Protein AF-A0A4C1ZYW2-F1 (afdb_monomer_lite)

Sequence (165 aa):
MLEMGPLDGERPNPTRKITNWKRMSTALEKIDAPTLHSILNDISITEEIDFAIYDLNNHMRTVIEKCKREVLSSSDRRRLPPNIIELIRERTQLCAAHAHILLLNRARVLQREVRTRVQEFRNENWGDLSVTDPCRYSVTSYAETIPKEIVHSACHAPSAPLCIV

Organism: Eumeta variegata (NCBI:txid151549)

Structure (mmCIF, N/CA/C/O backbone):
data_AF-A0A4C1ZYW2-F1
#
_entry.id   AF-A0A4C1ZYW2-F1
#
loop_
_atom_site.group_PDB
_atom_site.id
_atom_site.type_symbol
_atom_site.label_atom_id
_atom_site.label_alt_id
_atom_site.label_comp_id
_atom_site.label_asym_id
_atom_site.label_entity_id
_atom_site.label_seq_id
_atom_site.pdbx_PDB_ins_code
_atom_site.Cartn_x
_atom_site.Cartn_y
_atom_site.Cartn_z
_atom_site.occupancy
_atom_site.B_iso_or_equiv
_atom_site.auth_seq_id
_atom_site.auth_comp_id
_atom_site.auth_asym_id
_atom_site.auth_atom_id
_atom_site.pdbx_PDB_model_num
ATOM 1 N N . MET A 1 1 ? -42.533 -42.756 2.159 1.00 41.22 1 MET A N 1
ATOM 2 C CA . MET A 1 1 ? -42.077 -41.619 2.984 1.00 41.22 1 MET A CA 1
ATOM 3 C C . MET A 1 1 ? -40.588 -41.789 3.193 1.00 41.22 1 MET A C 1
ATOM 5 O O . MET A 1 1 ? -40.204 -42.794 3.769 1.00 41.22 1 MET A O 1
ATOM 9 N N . LEU A 1 2 ? -39.767 -40.888 2.655 1.00 44.59 2 LEU A N 1
ATOM 10 C CA . LEU A 1 2 ? -38.344 -40.814 2.981 1.00 44.59 2 LEU A CA 1
ATOM 11 C C . LEU A 1 2 ? -38.160 -39.571 3.847 1.00 44.59 2 LEU A C 1
ATOM 13 O O . LEU A 1 2 ? -38.432 -38.460 3.398 1.00 44.59 2 LEU A O 1
ATOM 17 N N . GLU A 1 3 ? -37.786 -39.794 5.102 1.00 49.53 3 GLU A N 1
ATOM 18 C CA . GLU A 1 3 ? -37.356 -38.754 6.029 1.00 49.53 3 GLU A CA 1
ATOM 19 C C . GLU A 1 3 ? -35.986 -38.249 5.552 1.00 49.53 3 GLU A C 1
ATOM 21 O O . GLU A 1 3 ? -35.031 -39.023 5.474 1.00 49.53 3 GLU A O 1
ATOM 26 N N . MET A 1 4 ? -35.888 -36.974 5.173 1.00 53.44 4 MET A N 1
ATOM 27 C CA . MET A 1 4 ? -34.593 -36.325 4.973 1.00 53.44 4 MET A CA 1
ATOM 28 C C . MET A 1 4 ? -34.175 -35.695 6.298 1.00 53.44 4 MET A C 1
ATOM 30 O O . MET A 1 4 ? -34.883 -34.839 6.826 1.00 53.44 4 MET A O 1
ATOM 34 N N . GLY A 1 5 ? -33.041 -36.145 6.838 1.00 63.75 5 GLY A N 1
ATOM 35 C CA . GLY A 1 5 ? -32.419 -35.528 8.007 1.00 63.75 5 GLY A CA 1
ATOM 36 C C . GLY A 1 5 ? -31.994 -34.077 7.728 1.00 63.75 5 GLY A C 1
ATOM 37 O O . GLY A 1 5 ? -31.893 -33.691 6.559 1.00 63.75 5 GLY A O 1
ATOM 38 N N . PRO A 1 6 ? -31.741 -33.270 8.776 1.00 60.53 6 PRO A N 1
ATOM 39 C CA . PRO A 1 6 ? -31.422 -31.854 8.629 1.00 60.53 6 PRO A CA 1
ATOM 40 C C . PRO A 1 6 ? -30.176 -31.670 7.760 1.00 60.53 6 PRO A C 1
ATOM 42 O O . PRO A 1 6 ? -29.068 -32.038 8.154 1.00 60.53 6 PRO A O 1
ATOM 45 N N . LEU A 1 7 ? -30.377 -31.128 6.560 1.00 59.97 7 LEU A N 1
ATOM 46 C CA . LEU A 1 7 ? -29.295 -30.630 5.728 1.00 59.97 7 LEU A CA 1
ATOM 47 C C . LEU A 1 7 ? -28.766 -29.347 6.371 1.00 59.97 7 LEU A C 1
ATOM 49 O O . LEU A 1 7 ? -29.535 -28.466 6.746 1.00 59.97 7 LEU A O 1
ATOM 53 N N . ASP A 1 8 ? -27.443 -29.295 6.463 1.00 51.47 8 ASP A N 1
ATOM 54 C CA . ASP A 1 8 ? -26.622 -28.130 6.778 1.00 51.47 8 ASP A CA 1
ATOM 55 C C . ASP A 1 8 ? -26.394 -27.834 8.267 1.00 51.47 8 ASP A C 1
ATOM 57 O O . ASP A 1 8 ? -27.032 -27.009 8.917 1.00 51.47 8 ASP A O 1
ATOM 61 N N . GLY A 1 9 ? -25.330 -28.464 8.780 1.00 52.25 9 GLY A N 1
ATOM 62 C CA . GLY A 1 9 ? -24.508 -27.880 9.832 1.00 52.25 9 GLY A CA 1
ATOM 63 C C . GLY A 1 9 ? -23.906 -26.572 9.324 1.00 52.25 9 GLY A C 1
ATOM 64 O O . GLY A 1 9 ? -22.832 -26.559 8.723 1.00 52.25 9 GLY A O 1
ATOM 65 N N . GLU A 1 10 ? -24.633 -25.482 9.547 1.00 49.62 10 GLU A N 1
ATOM 66 C CA . GLU A 1 10 ? -24.240 -24.111 9.249 1.00 49.62 10 GLU A CA 1
ATOM 67 C C . GLU A 1 10 ? -22.957 -23.787 10.033 1.00 49.62 10 GLU A C 1
ATOM 69 O O . GLU A 1 10 ? -22.970 -23.413 11.207 1.00 49.62 10 GLU A O 1
ATOM 74 N N . ARG A 1 11 ? -21.794 -24.032 9.417 1.00 61.50 11 ARG A N 1
ATOM 75 C CA . ARG A 1 11 ? -20.505 -23.723 10.034 1.00 61.50 11 ARG A CA 1
ATOM 76 C C . ARG A 1 11 ? -20.458 -22.204 10.228 1.00 61.50 11 ARG A C 1
ATOM 78 O O . ARG A 1 11 ? -20.544 -21.490 9.227 1.00 61.50 11 ARG A O 1
ATOM 85 N N . PRO A 1 12 ? -20.301 -21.690 11.462 1.00 62.25 12 PRO A N 1
ATOM 86 C CA . PRO A 1 12 ? -20.314 -20.255 11.700 1.00 62.25 12 PRO A CA 1
ATOM 87 C C . PRO A 1 12 ? -19.252 -19.581 10.838 1.00 62.25 12 PRO A C 1
ATOM 89 O O . PRO A 1 12 ? -18.099 -20.024 10.806 1.00 62.25 12 PRO A O 1
ATOM 92 N N . ASN A 1 13 ? -19.646 -18.519 10.133 1.00 65.06 13 ASN A N 1
ATOM 93 C CA . ASN A 1 13 ? -18.719 -17.718 9.345 1.00 65.06 13 ASN A CA 1
ATOM 94 C C . ASN A 1 13 ? -17.508 -17.345 10.212 1.00 65.06 13 ASN A C 1
ATOM 96 O O . ASN A 1 13 ? -17.703 -16.878 11.339 1.00 65.06 13 ASN A O 1
ATOM 100 N N . PRO A 1 14 ? -16.267 -17.524 9.724 1.00 70.88 14 PRO A N 1
ATOM 101 C CA . PRO A 1 14 ? -15.093 -17.192 10.512 1.00 70.88 14 PRO A CA 1
ATOM 102 C C . PRO A 1 14 ? -15.167 -15.716 10.909 1.00 70.88 14 PRO A C 1
ATOM 104 O O . PRO A 1 14 ? -15.231 -14.834 10.056 1.00 70.88 14 PRO A O 1
ATOM 107 N N . THR A 1 15 ? -15.193 -15.422 12.203 1.00 70.31 15 THR A N 1
ATOM 108 C CA . THR A 1 15 ? -15.123 -14.056 12.725 1.00 70.31 15 THR A CA 1
ATOM 109 C C . THR A 1 15 ? -13.669 -13.714 13.017 1.00 70.31 15 THR A C 1
ATOM 111 O O . THR A 1 15 ? -12.888 -14.544 13.482 1.00 70.31 15 THR A O 1
ATOM 114 N N . ARG A 1 16 ? -13.267 -12.476 12.722 1.00 78.44 16 ARG A N 1
ATOM 115 C CA . ARG A 1 16 ? -11.960 -11.951 13.122 1.00 78.44 16 ARG A CA 1
ATOM 116 C C . ARG A 1 16 ? -12.169 -10.814 14.109 1.00 78.44 16 ARG A C 1
ATOM 118 O O . ARG A 1 16 ? -12.952 -9.894 13.867 1.00 78.44 16 ARG A O 1
ATOM 125 N N . LYS A 1 17 ? -11.414 -10.853 15.207 1.00 82.69 17 LYS A N 1
ATOM 126 C CA . LYS A 1 17 ? -11.311 -9.724 16.133 1.00 82.69 17 LYS A CA 1
ATOM 127 C C . LYS A 1 17 ? -10.459 -8.644 15.477 1.00 82.69 17 LYS A C 1
ATOM 129 O O . LYS A 1 17 ? -9.294 -8.881 15.150 1.00 82.69 17 LYS A O 1
ATOM 134 N N . ILE A 1 18 ? -11.053 -7.477 15.258 1.00 83.88 18 ILE A N 1
ATOM 135 C CA . ILE A 1 18 ? -10.340 -6.287 14.798 1.00 83.88 18 ILE A CA 1
ATOM 136 C C . ILE A 1 18 ? -10.493 -5.174 15.831 1.00 83.88 18 ILE A C 1
ATOM 138 O O . ILE A 1 18 ? -11.529 -5.050 16.485 1.00 83.88 18 ILE A O 1
ATOM 142 N N . THR A 1 19 ? -9.462 -4.349 15.970 1.00 87.81 19 THR A N 1
ATOM 143 C CA . THR A 1 19 ? -9.519 -3.145 16.800 1.00 87.81 19 THR A CA 1
ATOM 144 C C . THR A 1 19 ? -10.048 -1.988 15.962 1.00 87.81 19 THR A C 1
ATOM 146 O O . THR A 1 19 ? -9.554 -1.724 14.865 1.00 87.81 19 THR A O 1
ATOM 149 N N . ASN A 1 20 ? -11.057 -1.277 16.464 1.00 86.25 20 ASN A N 1
ATOM 150 C CA . ASN A 1 20 ? -11.529 -0.041 15.858 1.00 86.25 20 ASN A CA 1
ATOM 151 C C . ASN A 1 20 ? -10.585 1.108 16.237 1.00 86.25 20 ASN A C 1
ATOM 153 O O . ASN A 1 20 ? -10.776 1.781 17.250 1.00 86.25 20 ASN A O 1
ATOM 157 N N . TRP A 1 21 ? -9.576 1.330 15.396 1.00 85.69 21 TRP A N 1
ATOM 158 C CA . TRP A 1 21 ? -8.558 2.365 15.593 1.00 85.69 21 TRP A CA 1
ATOM 159 C C . TRP A 1 21 ? -9.140 3.777 15.731 1.00 85.69 21 TRP A C 1
ATOM 161 O O . TRP A 1 21 ? -8.643 4.555 16.536 1.00 85.69 21 TRP A O 1
ATOM 171 N N . LYS A 1 22 ? -10.239 4.094 15.032 1.00 87.50 22 LYS A N 1
ATOM 172 C CA . LYS A 1 22 ? -10.896 5.407 15.139 1.00 87.50 22 LYS A CA 1
ATOM 173 C C . LYS A 1 22 ? -11.515 5.623 16.521 1.00 87.50 22 LYS A C 1
ATOM 175 O O . LYS A 1 22 ? -11.312 6.668 17.125 1.00 87.50 22 LYS A O 1
ATOM 180 N N . ARG A 1 23 ? -12.233 4.623 17.047 1.00 86.94 23 ARG A N 1
ATOM 181 C CA . ARG A 1 23 ? -12.780 4.677 18.416 1.00 86.94 23 ARG A CA 1
ATOM 182 C C . ARG A 1 23 ? -11.675 4.737 19.462 1.00 86.94 23 ARG A C 1
ATOM 184 O O . ARG A 1 23 ? -11.850 5.426 20.458 1.00 86.94 23 ARG A O 1
ATOM 191 N N . MET A 1 24 ? -10.562 4.046 19.222 1.00 85.38 24 MET A N 1
ATOM 192 C CA . MET A 1 24 ? -9.415 4.086 20.121 1.00 85.38 24 MET A CA 1
ATOM 193 C C . MET A 1 24 ? -8.757 5.468 20.135 1.00 85.38 24 MET A C 1
ATOM 195 O O . MET A 1 24 ? -8.509 5.976 21.216 1.00 85.38 24 MET A O 1
ATOM 199 N N . SER A 1 25 ? -8.585 6.116 18.977 1.00 83.38 25 SER A N 1
ATOM 200 C CA . SER A 1 25 ? -8.093 7.502 18.892 1.00 83.38 25 SER A CA 1
ATOM 201 C C . SER A 1 25 ? -8.967 8.456 19.704 1.00 83.38 25 SER A C 1
ATOM 203 O O . SER A 1 25 ? -8.471 9.135 20.589 1.00 83.38 25 SER A O 1
ATOM 205 N N . THR A 1 26 ? -10.289 8.428 19.499 1.00 85.94 26 THR A N 1
ATOM 206 C CA . THR A 1 26 ? -11.217 9.297 20.243 1.00 85.94 26 THR A CA 1
ATOM 207 C C . THR A 1 26 ? -11.254 8.988 21.743 1.00 85.94 26 THR A C 1
ATOM 209 O O . THR A 1 26 ? -11.464 9.882 22.556 1.00 85.94 26 THR A O 1
ATOM 212 N N . ALA A 1 27 ? -11.105 7.721 22.137 1.00 82.00 27 ALA A N 1
ATOM 213 C CA . ALA A 1 27 ? -11.047 7.351 23.548 1.00 82.00 27 ALA A CA 1
ATOM 214 C C . ALA A 1 27 ? -9.746 7.829 24.206 1.00 82.00 27 ALA A C 1
ATOM 216 O O . ALA A 1 27 ? -9.790 8.259 25.351 1.00 82.00 27 ALA A O 1
ATOM 217 N N . LEU A 1 28 ? -8.627 7.780 23.478 1.00 81.06 28 LEU A N 1
ATOM 218 C CA . LEU A 1 28 ? -7.327 8.266 23.937 1.00 81.06 28 LEU A CA 1
ATOM 219 C C . LEU A 1 28 ? -7.263 9.800 23.980 1.00 81.06 28 LEU A C 1
ATOM 221 O O . LEU A 1 28 ? -6.722 10.338 24.933 1.00 81.06 28 LEU A O 1
ATOM 225 N N . GLU A 1 29 ? -7.875 10.503 23.024 1.00 81.94 29 GLU A N 1
ATOM 226 C CA . GLU A 1 29 ? -8.016 11.972 23.056 1.00 81.94 29 GLU A CA 1
ATOM 227 C C . GLU A 1 29 ? -8.764 12.439 24.314 1.00 81.94 29 GLU A C 1
ATOM 229 O O . GLU A 1 29 ? -8.391 13.418 24.941 1.00 81.94 29 GLU A O 1
ATOM 234 N N . LYS A 1 30 ? -9.778 11.697 24.772 1.00 76.31 30 LYS A N 1
ATOM 235 C CA . LYS A 1 30 ? -10.494 12.030 26.018 1.00 76.31 30 LYS A CA 1
ATOM 236 C C . LYS A 1 30 ? -9.658 11.876 27.291 1.00 76.31 30 LYS A C 1
ATOM 238 O O . LYS A 1 30 ? -10.097 12.341 28.337 1.00 76.31 30 LYS A O 1
ATOM 243 N N . ILE A 1 31 ? -8.508 11.206 27.216 1.00 72.75 31 ILE A N 1
ATOM 244 C CA . ILE A 1 31 ? -7.569 11.054 28.336 1.00 72.75 31 ILE A CA 1
ATOM 245 C C . ILE A 1 31 ? -6.641 12.283 28.445 1.00 72.75 31 ILE A C 1
ATOM 247 O O . ILE A 1 31 ? -5.811 12.297 29.341 1.00 72.75 31 ILE A O 1
ATOM 251 N N . ASP A 1 32 ? -6.790 13.289 27.566 1.00 63.28 32 ASP A N 1
ATOM 252 C CA . ASP A 1 32 ? -6.017 14.536 27.417 1.00 63.28 32 ASP A CA 1
ATOM 253 C C . ASP A 1 32 ? -5.096 14.983 28.577 1.00 63.28 32 ASP A C 1
ATOM 255 O O . ASP A 1 32 ? -5.369 14.836 29.771 1.00 63.28 32 ASP A O 1
ATOM 259 N N . ALA A 1 33 ? -4.014 15.670 28.189 1.00 57.94 33 ALA A N 1
ATOM 260 C CA . ALA A 1 33 ? -2.924 16.156 29.042 1.00 57.94 33 ALA A CA 1
ATOM 261 C C . ALA A 1 33 ? -3.311 16.717 30.433 1.00 57.94 33 ALA A C 1
ATOM 263 O O . ALA A 1 33 ? -2.556 16.450 31.364 1.00 57.94 33 ALA A O 1
ATOM 264 N N . PRO A 1 34 ? -4.437 17.433 30.654 1.00 60.00 34 PRO A N 1
ATOM 265 C CA . PRO A 1 34 ? -4.818 17.912 31.985 1.00 60.00 34 PRO A CA 1
ATOM 266 C C . PRO A 1 34 ? -5.134 16.791 32.983 1.00 60.00 34 PRO A C 1
ATOM 268 O O . PRO A 1 34 ? -4.773 16.909 34.151 1.00 60.00 34 PRO A O 1
ATOM 271 N N . THR A 1 35 ? -5.770 15.697 32.548 1.00 60.06 35 THR A N 1
ATOM 272 C CA . THR A 1 35 ? -6.114 14.570 33.431 1.00 60.06 35 THR A CA 1
ATOM 273 C C . THR A 1 35 ? -4.852 13.826 33.849 1.00 60.06 35 THR A C 1
ATOM 275 O O . THR A 1 35 ? -4.645 13.590 35.037 1.00 60.06 35 THR A O 1
ATOM 278 N N . LEU A 1 36 ? -3.947 13.564 32.902 1.00 65.12 36 LEU A N 1
ATOM 279 C CA . LEU A 1 36 ? -2.630 12.995 33.199 1.00 65.12 36 LEU A CA 1
ATOM 280 C C . LEU A 1 36 ? -1.778 13.936 34.062 1.00 65.12 36 LEU A C 1
ATOM 282 O O . LEU A 1 36 ? -1.119 13.481 34.988 1.00 65.12 36 LEU A O 1
ATOM 286 N N . HIS A 1 37 ? -1.818 15.245 33.811 1.00 62.97 37 HIS A N 1
ATOM 287 C CA . HIS A 1 37 ? -1.048 16.222 34.578 1.00 62.97 37 HIS A CA 1
ATOM 288 C C . HIS A 1 37 ? -1.567 16.379 36.014 1.00 62.97 37 HIS A C 1
ATOM 290 O O . HIS A 1 37 ? -0.761 16.495 36.928 1.00 62.97 37 HIS A O 1
ATOM 296 N N . SER A 1 38 ? -2.884 16.308 36.237 1.00 63.84 38 SER A N 1
ATOM 297 C CA . SER A 1 38 ? -3.463 16.302 37.589 1.00 63.84 38 SER A CA 1
ATOM 298 C C . SER A 1 38 ? -3.086 15.054 38.389 1.00 63.84 38 SER A C 1
ATOM 300 O O . SER A 1 38 ? -2.739 15.177 39.556 1.00 63.84 38 SER A O 1
ATOM 302 N N . ILE A 1 39 ? -3.054 13.880 37.745 1.00 63.22 39 ILE A N 1
ATOM 303 C CA . ILE A 1 39 ? -2.590 12.635 38.371 1.00 63.22 39 ILE A CA 1
ATOM 304 C C . ILE A 1 39 ? -1.109 12.759 38.741 1.00 63.22 39 ILE A C 1
ATOM 306 O O . ILE A 1 39 ? -0.725 12.385 39.836 1.00 63.22 39 ILE A O 1
ATOM 310 N N . LEU A 1 40 ? -0.281 13.320 37.855 1.00 64.19 40 LEU A N 1
ATOM 311 C CA . LEU A 1 40 ? 1.158 13.466 38.090 1.00 64.19 40 LEU A CA 1
ATOM 312 C C . LEU A 1 40 ? 1.518 14.545 39.126 1.00 64.19 40 LEU A C 1
ATOM 314 O O . LEU A 1 40 ? 2.564 14.429 39.756 1.00 64.19 40 LEU A O 1
ATOM 318 N N . ASN A 1 41 ? 0.689 15.578 39.305 1.00 62.34 41 ASN A N 1
ATOM 319 C CA . ASN A 1 41 ? 0.963 16.673 40.244 1.00 62.34 41 ASN A CA 1
ATOM 320 C C . ASN A 1 41 ? 0.640 16.327 41.711 1.00 62.34 41 ASN A C 1
ATOM 322 O O . ASN A 1 41 ? 1.185 16.982 42.596 1.00 62.34 41 ASN A O 1
ATOM 326 N N . ASP A 1 42 ? -0.198 15.317 41.969 1.00 61.31 42 ASP A N 1
ATOM 327 C CA . ASP A 1 42 ? -0.563 14.863 43.326 1.00 61.31 42 ASP A CA 1
ATOM 328 C C . ASP A 1 42 ? 0.334 13.728 43.860 1.00 61.31 42 ASP A C 1
ATOM 330 O O . ASP A 1 42 ? 0.205 13.337 45.017 1.00 61.31 42 ASP A O 1
ATOM 334 N N . ILE A 1 43 ? 1.260 13.199 43.049 1.00 61.97 43 ILE A N 1
ATOM 335 C CA . ILE A 1 43 ? 2.099 12.048 43.415 1.00 61.97 43 ILE A CA 1
ATOM 336 C C . ILE A 1 43 ? 3.420 12.534 44.023 1.00 61.97 43 ILE A C 1
ATOM 338 O O . ILE A 1 43 ? 4.316 12.997 43.316 1.00 61.97 43 ILE A O 1
ATOM 342 N N . SER A 1 44 ? 3.556 12.410 45.344 1.00 65.25 44 SER A N 1
ATOM 343 C CA . SER A 1 44 ? 4.752 12.830 46.096 1.00 65.25 44 SER A CA 1
ATOM 344 C C . SER A 1 44 ? 5.589 11.644 46.602 1.00 65.25 44 SER A C 1
ATOM 346 O O . SER A 1 44 ? 6.695 11.861 47.107 1.00 65.25 44 SER A O 1
ATOM 348 N N . ILE A 1 45 ? 5.090 10.404 46.506 1.00 66.38 45 ILE A N 1
ATOM 349 C CA . ILE A 1 45 ? 5.681 9.215 47.147 1.00 66.38 45 ILE A CA 1
ATOM 350 C C . ILE A 1 45 ? 5.788 8.051 46.141 1.00 66.38 45 ILE A C 1
ATOM 352 O O . ILE A 1 45 ? 4.906 7.842 45.315 1.00 66.38 45 ILE A O 1
ATOM 356 N N . THR A 1 46 ? 6.867 7.261 46.203 1.00 64.75 46 THR A N 1
ATOM 357 C CA . THR A 1 46 ? 7.164 6.162 45.255 1.00 64.75 46 THR A CA 1
ATOM 358 C C . THR A 1 46 ? 6.047 5.112 45.138 1.00 64.75 46 THR A C 1
ATOM 360 O O . THR A 1 46 ? 5.805 4.606 44.048 1.00 64.75 46 THR A O 1
ATOM 363 N N . GLU A 1 47 ? 5.327 4.812 46.223 1.00 67.38 47 GLU A N 1
ATOM 364 C CA . GLU A 1 47 ? 4.216 3.841 46.223 1.00 67.38 47 GLU A CA 1
ATOM 365 C C . GLU A 1 47 ? 2.989 4.341 45.432 1.00 67.38 47 GLU A C 1
ATOM 367 O O . GLU A 1 47 ? 2.277 3.555 44.805 1.00 67.38 47 GLU A O 1
ATOM 372 N N . GLU A 1 48 ? 2.769 5.657 45.392 1.00 71.69 48 GLU A N 1
ATOM 373 C CA . GLU A 1 48 ? 1.698 6.287 44.609 1.00 71.69 48 GLU A CA 1
ATOM 374 C C . GLU A 1 48 ? 2.014 6.271 43.104 1.00 71.69 48 GLU A C 1
ATOM 376 O O . GLU A 1 48 ? 1.099 6.192 42.283 1.00 71.69 48 GLU A O 1
ATOM 381 N N . ILE A 1 49 ? 3.302 6.264 42.730 1.00 75.31 49 ILE A N 1
ATOM 382 C CA . ILE A 1 49 ? 3.743 6.106 41.334 1.00 75.31 49 ILE A CA 1
ATOM 383 C C . ILE A 1 49 ? 3.359 4.718 40.814 1.00 75.31 49 ILE A C 1
ATOM 385 O O . ILE A 1 49 ? 2.776 4.606 39.734 1.00 75.31 49 ILE A O 1
ATOM 389 N N . ASP A 1 50 ? 3.648 3.666 41.582 1.00 79.69 50 ASP A N 1
ATOM 390 C CA . ASP A 1 50 ? 3.320 2.291 41.192 1.00 79.69 50 ASP A CA 1
ATOM 391 C C . ASP A 1 50 ? 1.805 2.102 41.036 1.00 79.69 50 ASP A C 1
ATOM 393 O O . ASP A 1 50 ? 1.343 1.479 40.073 1.00 79.69 50 ASP A O 1
ATOM 397 N N . PHE A 1 51 ? 1.022 2.707 41.935 1.00 81.06 51 PHE A N 1
ATOM 398 C CA . PHE A 1 51 ? -0.436 2.697 41.856 1.00 81.06 51 PHE A CA 1
ATOM 399 C C . PHE A 1 51 ? -0.958 3.456 40.624 1.00 81.06 51 PHE A C 1
ATOM 401 O O . PHE A 1 51 ? -1.787 2.930 39.881 1.00 81.06 51 PHE A O 1
ATOM 408 N N . ALA A 1 52 ? -0.427 4.646 40.334 1.00 79.94 52 ALA A N 1
ATOM 409 C CA . ALA A 1 52 ? -0.824 5.431 39.166 1.00 79.94 52 ALA A CA 1
ATOM 410 C C . ALA A 1 52 ? -0.477 4.733 37.837 1.00 79.94 52 ALA A C 1
ATOM 412 O O . ALA A 1 52 ? -1.274 4.738 36.893 1.00 79.94 52 ALA A O 1
ATOM 413 N N . ILE A 1 53 ? 0.689 4.083 37.761 1.00 83.31 53 ILE A N 1
ATOM 414 C CA . ILE A 1 53 ? 1.085 3.267 36.604 1.00 83.31 53 ILE A CA 1
ATOM 415 C C . ILE A 1 53 ? 0.125 2.084 36.439 1.00 83.31 53 ILE A C 1
ATOM 417 O O . ILE A 1 53 ? -0.309 1.785 35.319 1.00 83.31 53 ILE A O 1
ATOM 421 N N . TYR A 1 54 ? -0.221 1.412 37.538 1.00 85.94 54 TYR A N 1
ATOM 422 C CA . TYR A 1 54 ? -1.162 0.298 37.532 1.00 85.94 54 TYR A CA 1
ATOM 423 C C . TYR A 1 54 ? -2.548 0.724 37.026 1.00 85.94 54 TYR A C 1
ATOM 425 O O . TYR A 1 54 ? -3.102 0.080 36.126 1.00 85.94 54 TYR A O 1
ATOM 433 N N . ASP A 1 55 ? -3.071 1.841 37.530 1.00 84.00 55 ASP A N 1
ATOM 434 C CA . ASP A 1 55 ? -4.368 2.393 37.139 1.00 84.00 55 ASP A CA 1
ATOM 435 C C . ASP A 1 55 ? -4.406 2.807 35.667 1.00 84.00 55 ASP A C 1
ATOM 437 O O . ASP A 1 55 ? -5.335 2.429 34.940 1.00 84.00 55 ASP A O 1
ATOM 441 N N . LEU A 1 56 ? -3.367 3.493 35.182 1.00 85.31 56 LEU A N 1
ATOM 442 C CA . LEU A 1 56 ? -3.253 3.855 33.769 1.00 85.31 56 LEU A CA 1
ATOM 443 C C . LEU A 1 56 ? -3.255 2.609 32.875 1.00 85.31 56 LEU A C 1
ATOM 445 O O . LEU A 1 56 ? -3.982 2.545 31.879 1.00 85.31 56 LEU A O 1
ATOM 449 N N . ASN A 1 57 ? -2.484 1.588 33.245 1.00 88.06 57 ASN A N 1
ATOM 450 C CA . ASN A 1 57 ? -2.386 0.351 32.477 1.00 88.06 57 ASN A CA 1
ATOM 451 C C . ASN A 1 57 ? -3.729 -0.408 32.443 1.00 88.06 57 ASN A C 1
ATOM 453 O O . ASN A 1 57 ? -4.146 -0.923 31.399 1.00 88.06 57 ASN A O 1
ATOM 457 N N . ASN A 1 58 ? -4.460 -0.434 33.560 1.00 87.19 58 ASN A N 1
ATOM 458 C CA . ASN A 1 58 ? -5.800 -1.019 33.629 1.00 87.19 58 ASN A CA 1
ATOM 459 C C . ASN A 1 58 ? -6.823 -0.245 32.795 1.00 87.19 58 ASN A C 1
ATOM 461 O O . ASN A 1 58 ? -7.654 -0.849 32.100 1.00 87.19 58 ASN A O 1
ATOM 465 N N . HIS A 1 59 ? -6.746 1.084 32.820 1.00 84.75 59 HIS A N 1
ATOM 466 C CA . HIS A 1 59 ? -7.594 1.935 32.003 1.00 84.75 59 HIS A CA 1
ATOM 467 C C . HIS A 1 59 ? -7.343 1.690 30.509 1.00 84.75 59 HIS A C 1
ATOM 469 O O . HIS A 1 59 ? -8.283 1.414 29.758 1.00 84.75 59 HIS A O 1
ATOM 475 N N . MET A 1 60 ? -6.076 1.678 30.084 1.00 86.94 60 MET A N 1
ATOM 476 C CA . MET A 1 60 ? -5.686 1.377 28.705 1.00 86.94 60 MET A CA 1
ATOM 477 C C . MET A 1 60 ? -6.166 -0.005 28.260 1.00 86.94 60 MET A C 1
ATOM 479 O O . MET A 1 60 ? -6.755 -0.135 27.184 1.00 86.94 60 MET A O 1
ATOM 483 N N . ARG A 1 61 ? -5.994 -1.035 29.100 1.00 90.25 61 ARG A N 1
ATOM 484 C CA . ARG A 1 61 ? -6.512 -2.386 28.832 1.00 90.25 61 ARG A CA 1
ATOM 485 C C . ARG A 1 61 ? -8.019 -2.359 28.579 1.00 90.25 61 ARG A C 1
ATOM 487 O O . ARG A 1 61 ? -8.492 -2.942 27.606 1.00 90.25 61 ARG A O 1
ATOM 494 N N . THR A 1 62 ? -8.766 -1.629 29.403 1.00 88.50 62 THR A N 1
ATOM 495 C CA . THR A 1 62 ? -10.223 -1.492 29.269 1.00 88.50 62 THR A CA 1
ATOM 496 C C . THR A 1 62 ? -10.624 -0.782 27.974 1.00 88.50 62 THR A C 1
ATOM 498 O O . THR A 1 62 ? -11.557 -1.219 27.294 1.00 88.50 62 THR A O 1
ATOM 501 N N . VAL A 1 63 ? -9.925 0.295 27.600 1.00 87.19 63 VAL A N 1
ATOM 502 C CA . VAL A 1 63 ? -10.161 1.016 26.338 1.00 87.19 63 VAL A CA 1
ATOM 503 C C . VAL A 1 63 ? -9.895 0.109 25.138 1.00 87.19 63 VAL A C 1
ATOM 505 O O . VAL A 1 63 ? -10.721 0.052 24.223 1.00 87.19 63 VAL A O 1
ATOM 508 N N . ILE A 1 64 ? -8.793 -0.645 25.160 1.00 88.06 64 ILE A N 1
ATOM 509 C CA . ILE A 1 64 ? -8.431 -1.598 24.106 1.00 88.06 64 ILE A CA 1
ATOM 510 C C . ILE A 1 64 ? -9.521 -2.663 23.948 1.00 88.06 64 ILE A C 1
ATOM 512 O O . ILE A 1 64 ? -9.986 -2.879 22.829 1.00 88.06 64 ILE A O 1
ATOM 516 N N . GLU A 1 65 ? -9.986 -3.283 25.039 1.00 89.00 65 GLU A N 1
ATOM 517 C CA . GLU A 1 65 ? -11.065 -4.280 24.976 1.00 89.00 65 GLU A CA 1
ATOM 518 C C . GLU A 1 65 ? -12.371 -3.688 24.428 1.00 89.00 65 GLU A C 1
ATOM 520 O O . GLU A 1 65 ? -12.980 -4.271 23.532 1.00 89.00 65 GLU A O 1
ATOM 525 N N . LYS A 1 66 ? -12.774 -2.489 24.873 1.00 87.56 66 LYS A N 1
ATOM 526 C CA . LYS A 1 66 ? -13.978 -1.799 24.365 1.00 87.56 66 LYS A CA 1
ATOM 527 C C . LYS A 1 66 ? -13.880 -1.399 22.889 1.00 87.56 66 LYS A C 1
ATOM 529 O O . LYS A 1 66 ? -14.907 -1.199 22.232 1.00 87.56 66 LYS A O 1
ATOM 534 N N . CYS A 1 67 ? -12.663 -1.246 22.369 1.00 87.75 67 CYS A N 1
ATOM 535 C CA . CYS A 1 67 ? -12.412 -0.926 20.967 1.00 87.75 67 CYS A CA 1
ATOM 536 C C . CYS A 1 67 ? -12.323 -2.167 20.078 1.00 87.75 67 CYS A C 1
ATOM 538 O O . CYS A 1 67 ? -12.382 -2.026 18.851 1.00 87.75 67 CYS A O 1
ATOM 540 N N . LYS A 1 68 ? -12.220 -3.372 20.649 1.00 89.12 68 LYS A N 1
ATOM 541 C CA . LYS A 1 68 ? -12.329 -4.605 19.873 1.00 89.12 68 LYS A CA 1
ATOM 542 C C . LYS A 1 68 ? -13.762 -4.782 19.394 1.00 89.12 68 LYS A C 1
ATOM 544 O O . LYS A 1 68 ? -14.732 -4.545 20.108 1.00 89.12 68 LYS A O 1
ATOM 549 N N . ARG A 1 69 ? -13.891 -5.217 18.149 1.00 84.12 69 ARG A N 1
ATOM 550 C CA . ARG A 1 69 ? -15.154 -5.653 17.572 1.00 84.12 69 ARG A CA 1
ATOM 551 C C . ARG A 1 69 ? -14.914 -6.925 16.781 1.00 84.12 69 ARG A C 1
ATOM 553 O O . ARG A 1 69 ? -13.901 -7.070 16.096 1.00 84.12 69 ARG A O 1
ATOM 560 N N . GLU A 1 70 ? -15.880 -7.824 16.857 1.00 80.31 70 GLU A N 1
ATOM 561 C CA . GLU A 1 70 ? -15.951 -8.961 15.956 1.00 80.31 70 GLU A CA 1
ATOM 562 C C . GLU A 1 70 ? -16.539 -8.495 14.634 1.00 80.31 70 GLU A C 1
ATOM 564 O O . GLU A 1 70 ? -17.641 -7.942 14.558 1.00 80.31 70 GLU A O 1
ATOM 569 N N . VAL A 1 71 ? -15.745 -8.654 13.587 1.00 70.12 71 VAL A N 1
ATOM 570 C CA . VAL A 1 71 ? -16.193 -8.445 12.223 1.00 70.12 71 VAL A CA 1
ATOM 571 C C . VAL A 1 71 ? -16.188 -9.805 11.561 1.00 70.12 71 VAL A C 1
ATOM 573 O O . VAL A 1 71 ? -15.263 -10.600 11.757 1.00 70.12 71 VAL A O 1
ATOM 576 N N . LEU A 1 72 ? -17.249 -10.086 10.805 1.00 71.00 72 LEU A N 1
ATOM 577 C CA . LEU A 1 72 ? -17.267 -11.235 9.914 1.00 71.00 72 LEU A CA 1
ATOM 578 C C . LEU A 1 72 ? -15.995 -11.152 9.077 1.00 71.00 72 LEU A C 1
ATOM 580 O O . LEU A 1 72 ? -15.764 -10.150 8.394 1.00 71.00 72 LEU A O 1
ATOM 584 N N . SER A 1 73 ? -15.138 -12.165 9.182 1.00 62.00 73 SER A N 1
ATOM 585 C CA . SER A 1 73 ? -14.003 -12.292 8.288 1.00 62.00 73 SER A CA 1
ATOM 586 C C . SER A 1 73 ? -14.639 -12.539 6.932 1.00 62.00 73 SER A C 1
ATOM 588 O O . SER A 1 73 ? -15.041 -13.658 6.618 1.00 62.00 73 SER A O 1
ATOM 590 N N . SER A 1 74 ? -14.833 -11.463 6.168 1.00 61.53 74 SER A N 1
ATOM 591 C CA . SER A 1 74 ? -15.207 -11.523 4.762 1.00 61.53 74 SER A CA 1
ATOM 592 C C . SER A 1 74 ? -14.025 -12.153 4.037 1.00 61.53 74 SER A C 1
ATOM 594 O O . SER A 1 74 ? -13.211 -11.503 3.392 1.00 61.53 74 SER A O 1
ATOM 596 N N . SER A 1 75 ? -13.882 -13.464 4.225 1.00 53.16 75 SER A N 1
ATOM 597 C CA . SER A 1 75 ? -13.021 -14.300 3.408 1.00 53.16 75 SER A CA 1
ATOM 598 C C . SER A 1 75 ? -13.545 -14.358 1.974 1.00 53.16 75 SER A C 1
ATOM 600 O O . SER A 1 75 ? -12.770 -14.663 1.072 1.00 53.16 75 SER A O 1
ATOM 602 N N . ASP A 1 76 ? -14.769 -13.867 1.743 1.00 55.88 76 ASP A N 1
ATOM 603 C CA . ASP A 1 76 ? -15.137 -13.177 0.513 1.00 55.88 76 ASP A CA 1
ATOM 604 C C . ASP A 1 76 ? -14.336 -11.878 0.377 1.00 55.88 76 ASP A C 1
ATOM 606 O O . ASP A 1 76 ? -14.845 -10.753 0.401 1.00 55.88 76 ASP A O 1
ATOM 610 N N . ARG A 1 77 ? -13.034 -12.052 0.131 1.00 55.59 77 ARG A N 1
ATOM 611 C CA . ARG A 1 77 ? -12.345 -11.251 -0.871 1.00 55.59 77 ARG A CA 1
ATOM 612 C C . ARG A 1 77 ? -13.296 -11.227 -2.054 1.00 55.59 77 ARG A C 1
ATOM 614 O O . ARG A 1 77 ? -13.407 -12.237 -2.740 1.00 55.59 77 ARG A O 1
ATOM 621 N N . ARG A 1 78 ? -14.045 -10.135 -2.215 1.00 60.44 78 ARG A N 1
ATOM 622 C CA . ARG A 1 78 ? -15.001 -9.944 -3.305 1.00 60.44 78 ARG A CA 1
ATOM 623 C C . ARG A 1 78 ? -14.276 -10.339 -4.583 1.00 60.44 78 ARG A C 1
ATOM 625 O O . ARG A 1 78 ? -13.412 -9.591 -5.041 1.00 60.44 78 ARG A O 1
ATOM 632 N N . ARG A 1 79 ? -14.530 -11.551 -5.089 1.00 70.31 79 ARG A N 1
ATOM 633 C CA . ARG A 1 79 ? -13.961 -11.977 -6.361 1.00 70.31 79 ARG A CA 1
ATOM 634 C C . ARG A 1 79 ? -14.490 -10.955 -7.341 1.00 70.31 79 ARG A C 1
ATOM 636 O O . ARG A 1 79 ? -15.703 -10.792 -7.464 1.00 70.31 79 ARG A O 1
ATOM 643 N N . LEU A 1 80 ? -13.577 -10.186 -7.927 1.00 78.94 80 LEU A N 1
ATOM 644 C CA . LEU A 1 80 ? -13.958 -9.244 -8.959 1.00 78.94 80 LEU A CA 1
ATOM 645 C C . LEU A 1 80 ? -14.735 -10.040 -10.016 1.00 78.94 80 LEU A C 1
ATOM 647 O O . LEU A 1 80 ? -14.328 -11.163 -10.335 1.00 78.94 80 LEU A O 1
ATOM 651 N N . PRO A 1 81 ? -15.858 -9.507 -10.514 1.00 85.12 81 PRO A N 1
ATOM 652 C CA . PRO A 1 81 ? -16.566 -10.108 -11.627 1.00 85.12 81 PRO A CA 1
ATOM 653 C C . PRO A 1 81 ? -15.591 -10.493 -12.757 1.00 85.12 81 PRO A C 1
ATOM 655 O O . PRO A 1 81 ? -14.625 -9.754 -12.988 1.00 85.12 81 PRO A O 1
ATOM 658 N N . PRO A 1 82 ? -15.801 -11.629 -13.451 1.00 86.69 82 PRO A N 1
ATOM 659 C CA . PRO A 1 82 ? -14.859 -12.143 -14.450 1.00 86.69 82 PRO A CA 1
ATOM 660 C C . PRO A 1 82 ? -14.419 -11.106 -15.492 1.00 86.69 82 PRO A C 1
ATOM 662 O O . PRO A 1 82 ? -13.232 -11.002 -15.785 1.00 86.69 82 PRO A O 1
ATOM 665 N N . ASN A 1 83 ? -15.342 -10.256 -15.947 1.00 90.50 83 ASN A N 1
ATOM 666 C CA . ASN A 1 83 ? -15.069 -9.180 -16.901 1.00 90.50 83 ASN A CA 1
ATOM 667 C C . ASN A 1 83 ? -14.054 -8.141 -16.382 1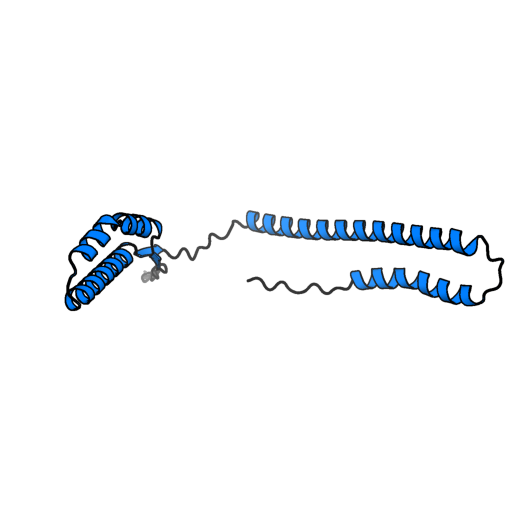.00 90.50 83 ASN A C 1
ATOM 669 O O . ASN A 1 83 ? -13.239 -7.637 -17.147 1.00 90.50 83 ASN A O 1
ATOM 673 N N . ILE A 1 84 ? -14.052 -7.820 -15.083 1.00 90.00 84 ILE A N 1
ATOM 674 C CA . ILE A 1 84 ? -13.069 -6.886 -14.504 1.00 90.00 84 ILE A CA 1
ATOM 675 C C . ILE A 1 84 ? -11.687 -7.547 -14.427 1.00 90.00 84 ILE A C 1
ATOM 677 O O . ILE A 1 84 ? -10.670 -6.895 -14.663 1.00 90.00 84 ILE A O 1
ATOM 681 N N . ILE A 1 85 ? -11.637 -8.847 -14.123 1.00 87.56 85 ILE A N 1
ATOM 682 C CA . ILE A 1 85 ? -10.386 -9.616 -14.121 1.00 87.56 85 ILE A CA 1
ATOM 683 C C . ILE A 1 85 ? -9.794 -9.673 -15.536 1.00 87.56 85 ILE A C 1
ATOM 685 O O . ILE A 1 85 ? -8.585 -9.493 -15.694 1.00 87.56 85 ILE A O 1
ATOM 689 N N . GLU A 1 86 ? -10.626 -9.886 -16.556 1.00 93.31 86 GLU A N 1
ATOM 690 C CA . GLU A 1 86 ? -10.212 -9.885 -17.964 1.00 93.31 86 GLU A CA 1
ATOM 691 C C . GLU A 1 86 ? -9.641 -8.531 -18.390 1.00 93.31 86 GLU A C 1
ATOM 693 O O . GLU A 1 86 ? -8.512 -8.485 -18.876 1.00 93.31 86 GLU A O 1
ATOM 698 N N . LEU A 1 87 ? -10.313 -7.421 -18.070 1.00 94.56 87 LEU A N 1
ATOM 699 C CA . LEU A 1 87 ? -9.801 -6.075 -18.359 1.00 94.56 87 LEU A CA 1
ATOM 700 C C . LEU A 1 87 ? -8.435 -5.797 -17.704 1.00 94.56 87 LEU A C 1
ATOM 702 O O . LEU A 1 87 ? -7.562 -5.165 -18.301 1.00 94.56 87 LEU A O 1
ATOM 706 N N . ILE A 1 88 ? -8.206 -6.280 -16.477 1.00 94.06 88 ILE A N 1
ATOM 707 C CA . ILE A 1 88 ? -6.904 -6.144 -15.800 1.00 94.06 88 ILE A CA 1
ATOM 708 C C . ILE A 1 88 ? -5.817 -6.942 -16.536 1.00 94.06 88 ILE A C 1
ATOM 710 O O . ILE A 1 88 ? -4.683 -6.461 -16.668 1.00 94.06 88 ILE A O 1
ATOM 714 N N . ARG A 1 89 ? -6.147 -8.143 -17.026 1.00 92.75 89 ARG A N 1
ATOM 715 C CA . ARG A 1 89 ? -5.223 -8.983 -17.803 1.00 92.75 89 ARG A CA 1
ATOM 716 C C . ARG A 1 89 ? -4.880 -8.330 -19.138 1.00 92.75 89 ARG A C 1
ATOM 718 O O . ARG A 1 89 ? -3.697 -8.198 -19.444 1.00 92.75 89 ARG A O 1
ATOM 725 N N . GLU A 1 90 ? -5.879 -7.855 -19.874 1.00 96.50 90 GLU A N 1
ATOM 726 C CA . GLU A 1 90 ? -5.698 -7.156 -21.152 1.00 96.50 90 GLU A CA 1
ATOM 727 C C . GLU A 1 90 ? -4.835 -5.903 -20.995 1.00 96.50 90 GLU A C 1
ATOM 729 O O . GLU A 1 90 ? -3.851 -5.727 -21.715 1.00 96.50 90 GLU A O 1
ATOM 734 N N . ARG A 1 91 ? -5.128 -5.066 -19.990 1.00 96.25 91 ARG A N 1
ATOM 735 C CA . ARG A 1 91 ? -4.317 -3.878 -19.688 1.00 96.25 91 ARG A CA 1
ATOM 736 C C . ARG A 1 91 ? -2.858 -4.248 -19.443 1.00 96.25 91 ARG A C 1
ATOM 738 O O . ARG A 1 91 ? -1.957 -3.585 -19.946 1.00 96.25 91 ARG A O 1
ATOM 745 N N . THR A 1 92 ? -2.624 -5.308 -18.675 1.00 95.50 92 THR A N 1
ATOM 746 C CA . THR A 1 92 ? -1.269 -5.786 -18.371 1.00 95.50 92 THR A CA 1
ATOM 747 C C . THR A 1 92 ? -0.531 -6.226 -19.638 1.00 95.50 92 THR A C 1
ATOM 749 O O . THR A 1 92 ? 0.624 -5.848 -19.834 1.00 95.50 92 THR A O 1
ATOM 752 N N . GLN A 1 93 ? -1.201 -6.960 -20.531 1.00 94.88 93 GLN A N 1
ATOM 753 C CA . GLN A 1 93 ? -0.630 -7.382 -21.815 1.00 94.88 93 GLN A CA 1
ATOM 754 C C . GLN A 1 93 ? -0.297 -6.188 -22.717 1.00 94.88 93 GLN A C 1
ATOM 756 O O . GLN A 1 93 ? 0.794 -6.130 -23.287 1.00 94.88 93 GLN A O 1
ATOM 761 N N . LEU A 1 94 ? -1.194 -5.203 -22.802 1.00 94.94 94 LEU A N 1
ATOM 762 C CA . LEU A 1 94 ? -0.978 -3.993 -23.595 1.00 94.94 94 LEU A CA 1
ATOM 763 C C . LEU A 1 94 ? 0.213 -3.182 -23.074 1.00 94.94 94 LEU A C 1
ATOM 765 O O . LEU A 1 94 ? 1.046 -2.7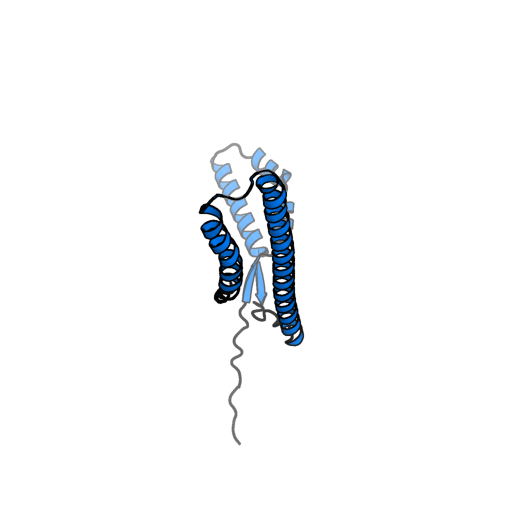38 -23.864 1.00 94.94 94 LEU A O 1
ATOM 769 N N . CYS A 1 95 ? 0.336 -3.021 -21.753 1.00 92.50 95 CYS A N 1
ATOM 770 C CA . CYS A 1 95 ? 1.485 -2.349 -21.147 1.00 92.50 95 CYS A CA 1
ATOM 771 C C . CYS A 1 95 ? 2.808 -3.043 -21.507 1.00 92.50 95 CYS A C 1
ATOM 773 O O . CYS A 1 95 ? 3.773 -2.365 -21.862 1.00 92.50 95 CYS A O 1
ATOM 775 N N . ALA A 1 96 ? 2.847 -4.378 -21.474 1.00 93.06 96 ALA A N 1
ATOM 776 C CA . ALA A 1 96 ? 4.031 -5.143 -21.861 1.00 93.06 96 ALA A CA 1
ATOM 777 C C . ALA A 1 96 ? 4.369 -4.968 -23.354 1.00 93.06 96 ALA A C 1
ATOM 779 O O . ALA A 1 96 ? 5.521 -4.703 -23.704 1.00 93.06 96 ALA A O 1
ATOM 780 N N . ALA A 1 97 ? 3.365 -5.043 -24.234 1.00 93.69 97 ALA A N 1
ATOM 781 C CA . ALA A 1 97 ? 3.548 -4.845 -25.671 1.00 93.69 97 ALA A CA 1
ATOM 782 C C . ALA A 1 97 ? 4.066 -3.434 -25.997 1.00 93.69 97 ALA A C 1
ATOM 784 O O . ALA A 1 97 ? 5.006 -3.277 -26.778 1.00 93.69 97 ALA A O 1
ATOM 785 N N . HIS A 1 98 ? 3.504 -2.403 -25.359 1.00 93.12 98 HIS A N 1
ATOM 786 C CA . HIS A 1 98 ? 3.942 -1.023 -25.548 1.00 93.12 98 HIS A CA 1
ATOM 787 C C . HIS A 1 98 ? 5.390 -0.821 -25.079 1.00 93.12 98 HIS A C 1
ATOM 789 O O . HIS A 1 98 ? 6.190 -0.232 -25.807 1.00 93.12 98 HIS A O 1
ATOM 795 N N . ALA A 1 99 ? 5.763 -1.363 -23.916 1.00 92.06 99 ALA A N 1
ATOM 796 C CA . ALA A 1 99 ? 7.138 -1.292 -23.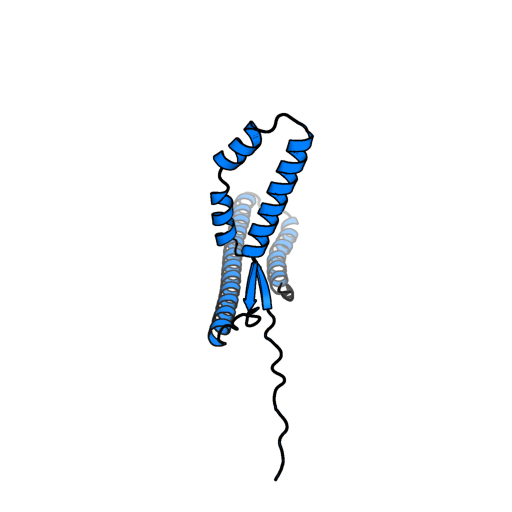424 1.00 92.06 99 ALA A CA 1
ATOM 797 C C . ALA A 1 99 ? 8.136 -1.928 -24.409 1.00 92.06 99 ALA A C 1
ATOM 799 O O . ALA A 1 99 ? 9.182 -1.342 -24.696 1.00 92.06 99 ALA A O 1
ATOM 800 N N . HIS A 1 100 ? 7.790 -3.083 -24.986 1.00 91.25 100 HIS A N 1
ATOM 801 C CA . HIS A 1 100 ? 8.615 -3.746 -25.995 1.00 91.25 100 HIS A CA 1
ATOM 802 C C . HIS A 1 100 ? 8.768 -2.903 -27.273 1.00 91.25 100 HIS A C 1
ATOM 804 O O . HIS A 1 100 ? 9.882 -2.709 -27.761 1.00 91.25 100 HIS A O 1
ATOM 810 N N . ILE A 1 101 ? 7.672 -2.341 -27.794 1.00 93.12 101 ILE A N 1
ATOM 811 C CA . ILE A 1 101 ? 7.705 -1.460 -28.974 1.00 93.12 101 ILE A CA 1
ATOM 812 C C . ILE A 1 101 ? 8.576 -0.224 -28.712 1.00 93.12 101 ILE A C 1
ATOM 814 O O . ILE A 1 101 ? 9.396 0.148 -29.556 1.00 93.12 101 ILE A O 1
ATOM 818 N N . LEU A 1 102 ? 8.435 0.401 -27.540 1.00 94.88 102 LEU A N 1
ATOM 819 C CA . LEU A 1 102 ? 9.233 1.561 -27.153 1.00 94.88 102 LEU A CA 1
ATOM 820 C C . LEU A 1 102 ? 10.729 1.219 -27.094 1.00 94.88 102 LEU A C 1
ATOM 822 O O . LEU A 1 102 ? 11.553 1.970 -27.620 1.00 94.88 102 LEU A O 1
ATOM 826 N N . LEU A 1 103 ? 11.077 0.069 -26.509 1.00 93.31 103 LEU A N 1
ATOM 827 C CA . LEU A 1 103 ? 12.457 -0.407 -26.433 1.00 93.31 103 LEU A CA 1
ATOM 828 C C . LEU A 1 103 ? 13.050 -0.655 -27.827 1.00 93.31 103 LEU A C 1
ATOM 830 O O . LEU A 1 103 ? 14.155 -0.191 -28.110 1.00 93.31 103 LEU A O 1
ATOM 834 N N . LEU A 1 104 ? 12.303 -1.314 -28.720 1.00 94.75 104 LEU A N 1
ATOM 835 C CA . LEU A 1 104 ? 12.723 -1.541 -30.106 1.00 94.75 104 LEU A CA 1
ATOM 836 C C . LEU A 1 104 ? 12.958 -0.230 -30.861 1.00 94.75 104 LEU A C 1
ATOM 838 O O . LEU A 1 104 ? 13.961 -0.084 -31.562 1.00 94.75 104 LEU A O 1
ATOM 842 N N . ASN A 1 105 ? 12.055 0.739 -30.717 1.00 94.31 105 ASN A N 1
ATOM 843 C CA . ASN A 1 105 ? 12.206 2.041 -31.359 1.00 94.31 105 ASN A CA 1
ATOM 844 C C . ASN A 1 105 ? 13.443 2.780 -30.837 1.00 94.31 105 ASN A C 1
ATOM 846 O O . ASN A 1 105 ? 14.216 3.313 -31.634 1.00 94.31 105 ASN A O 1
ATOM 850 N N . ARG A 1 106 ? 13.696 2.742 -29.523 1.00 93.31 106 ARG A N 1
ATOM 851 C CA . ARG A 1 106 ? 14.903 3.327 -28.924 1.00 93.31 106 ARG A CA 1
ATOM 852 C C . ARG A 1 106 ? 16.178 2.649 -29.429 1.00 93.31 106 ARG A C 1
ATOM 854 O O . ARG A 1 106 ? 17.123 3.345 -29.794 1.00 93.31 106 ARG A O 1
ATOM 861 N N . ALA A 1 107 ? 16.194 1.320 -29.514 1.00 91.81 107 ALA A N 1
ATOM 862 C CA . ALA A 1 107 ? 17.325 0.569 -30.054 1.00 91.81 107 ALA A CA 1
ATOM 863 C C . ALA A 1 107 ? 17.617 0.947 -31.516 1.00 91.81 107 ALA A C 1
ATOM 865 O O . ALA A 1 107 ? 18.770 1.177 -31.872 1.00 91.81 107 ALA A O 1
ATOM 866 N N . ARG A 1 108 ? 16.579 1.102 -32.351 1.00 92.25 108 ARG A N 1
ATOM 867 C CA . ARG A 1 108 ? 16.727 1.543 -33.751 1.00 92.25 108 ARG A CA 1
ATOM 868 C C . ARG A 1 108 ? 17.313 2.948 -33.869 1.00 92.25 108 ARG A C 1
ATOM 870 O O . ARG A 1 108 ? 18.145 3.179 -34.742 1.00 92.25 108 ARG A O 1
ATOM 877 N N . VAL A 1 109 ? 16.889 3.882 -33.016 1.00 95.31 109 VAL A N 1
ATOM 878 C CA . VAL A 1 109 ? 17.445 5.247 -32.990 1.00 95.31 109 VAL A CA 1
ATOM 879 C C . VAL A 1 109 ? 18.924 5.210 -32.619 1.00 95.31 109 VAL A C 1
ATOM 881 O O . VAL A 1 109 ? 19.743 5.766 -33.343 1.00 95.31 109 VAL A O 1
ATOM 884 N N . LEU A 1 110 ? 19.279 4.486 -31.555 1.00 91.44 110 LEU A N 1
ATOM 885 C CA . LEU A 1 110 ? 20.673 4.336 -31.133 1.00 91.44 110 LEU A CA 1
ATOM 886 C C . LEU A 1 110 ? 21.530 3.663 -32.208 1.00 91.44 110 LEU A C 1
ATOM 888 O O . LEU A 1 110 ? 22.646 4.098 -32.463 1.00 91.44 110 LEU A O 1
ATOM 892 N N . GLN A 1 111 ? 21.004 2.645 -32.887 1.00 92.50 111 GLN A N 1
ATOM 893 C CA . GLN A 1 111 ? 21.708 1.989 -33.985 1.00 92.50 111 GLN A CA 1
ATOM 894 C C . GLN A 1 111 ? 22.011 2.961 -35.133 1.00 92.50 111 GLN A C 1
ATOM 896 O O . GLN A 1 111 ? 23.096 2.905 -35.714 1.00 92.50 111 GLN A O 1
ATOM 901 N N . ARG A 1 112 ? 21.065 3.847 -35.472 1.00 92.62 112 ARG A N 1
ATOM 902 C CA . ARG A 1 112 ? 21.276 4.881 -36.494 1.00 92.62 112 ARG A CA 1
ATOM 903 C C . ARG A 1 112 ? 22.331 5.885 -36.050 1.00 92.62 112 ARG A C 1
ATOM 905 O O . ARG A 1 112 ? 23.242 6.139 -36.821 1.00 92.62 112 ARG A O 1
ATOM 912 N N . GLU A 1 113 ? 22.252 6.368 -34.815 1.00 94.75 113 GLU A N 1
ATOM 913 C CA . GLU A 1 113 ? 23.231 7.303 -34.248 1.00 94.75 113 GLU A CA 1
ATOM 914 C C . GLU A 1 113 ? 24.648 6.717 -34.252 1.00 94.75 113 GLU A C 1
ATOM 916 O O . GLU A 1 113 ? 25.586 7.346 -34.734 1.00 94.75 113 GLU A O 1
ATOM 921 N N . VAL A 1 114 ? 24.805 5.471 -33.789 1.00 90.94 114 VAL A N 1
ATOM 922 C CA . VAL A 1 114 ? 26.093 4.764 -33.819 1.00 90.94 114 VAL A CA 1
ATOM 923 C C . VAL A 1 114 ? 26.606 4.650 -35.251 1.00 90.94 114 VAL A C 1
ATOM 925 O O . VAL A 1 114 ? 27.777 4.924 -35.504 1.00 90.94 114 VAL A O 1
ATOM 928 N N . ARG A 1 115 ? 25.742 4.279 -36.206 1.00 88.62 115 ARG A N 1
ATOM 929 C CA . ARG A 1 115 ? 26.124 4.190 -37.621 1.00 88.62 115 ARG A CA 1
ATOM 930 C C . ARG A 1 115 ? 26.582 5.543 -38.165 1.00 88.62 115 ARG A C 1
ATOM 932 O O . ARG A 1 115 ? 27.595 5.577 -38.855 1.00 88.62 115 ARG A O 1
ATOM 939 N N . THR A 1 116 ? 25.865 6.619 -37.850 1.00 92.12 116 THR A N 1
ATOM 940 C CA . THR A 1 116 ? 26.227 7.981 -38.256 1.00 92.12 116 THR A CA 1
ATOM 941 C C . THR A 1 116 ? 27.599 8.357 -37.708 1.00 92.12 116 THR A C 1
ATOM 943 O O . THR A 1 116 ? 28.481 8.673 -38.495 1.00 92.12 116 THR A O 1
ATOM 946 N N . ARG A 1 117 ? 27.840 8.191 -36.401 1.00 88.69 117 ARG A N 1
ATOM 947 C CA . ARG A 1 117 ? 29.129 8.539 -35.777 1.00 88.69 117 ARG A CA 1
ATOM 948 C C . ARG A 1 117 ? 30.300 7.707 -36.282 1.00 88.69 117 ARG A C 1
ATOM 950 O O . ARG A 1 117 ? 31.392 8.225 -36.481 1.00 88.69 117 ARG A O 1
ATOM 957 N N . VAL A 1 118 ? 30.091 6.409 -36.511 1.00 86.31 118 VAL A N 1
ATOM 958 C CA . VAL A 1 118 ? 31.116 5.551 -37.128 1.00 86.31 118 VAL A CA 1
ATOM 959 C C . VAL A 1 118 ? 31.425 6.029 -38.544 1.00 86.31 118 VAL A C 1
ATOM 961 O O . VAL A 1 118 ? 32.581 5.989 -38.960 1.00 86.31 118 VAL A O 1
ATOM 964 N N . GLN A 1 119 ? 30.416 6.479 -39.291 1.00 84.00 119 GLN A N 1
ATOM 965 C CA . GLN A 1 119 ? 30.616 7.005 -40.635 1.00 84.00 119 GLN A CA 1
ATOM 966 C C . GLN A 1 119 ? 31.316 8.370 -40.628 1.00 84.00 119 GLN A C 1
ATOM 968 O O . GLN A 1 119 ? 32.199 8.576 -41.451 1.00 84.00 119 GLN A O 1
ATOM 973 N N . GLU A 1 120 ? 30.980 9.266 -39.701 1.00 83.50 120 GLU A N 1
ATO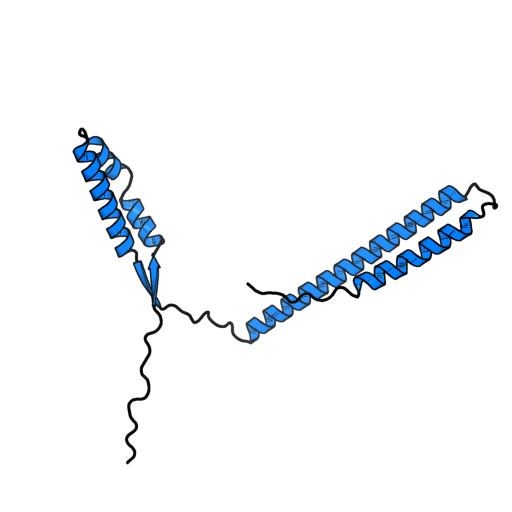M 974 C CA . GLU A 1 120 ? 31.670 10.550 -39.498 1.00 83.50 120 GLU A CA 1
ATOM 975 C C . GLU A 1 120 ? 33.141 10.326 -39.154 1.00 83.50 120 GLU A C 1
ATOM 977 O O . GLU A 1 120 ? 34.009 10.790 -39.886 1.00 83.50 120 GLU A O 1
ATOM 982 N N . PHE A 1 121 ? 33.427 9.482 -38.158 1.00 78.50 121 PHE A N 1
ATOM 983 C CA . PHE A 1 121 ? 34.793 9.086 -37.818 1.00 78.50 121 PHE A CA 1
ATOM 984 C C . PHE A 1 121 ? 35.532 8.480 -39.021 1.00 78.50 121 PHE A C 1
ATOM 986 O O . PHE A 1 121 ? 36.711 8.747 -39.240 1.00 78.50 121 PHE A O 1
ATOM 993 N N . ARG A 1 122 ? 34.847 7.670 -39.843 1.00 74.44 122 ARG A N 1
ATOM 994 C CA . ARG A 1 122 ? 35.427 7.143 -41.087 1.00 74.44 122 ARG A CA 1
ATOM 995 C C . ARG A 1 122 ? 35.712 8.245 -42.113 1.00 74.44 122 ARG A C 1
ATOM 997 O O . ARG A 1 122 ? 36.722 8.186 -42.795 1.00 74.44 122 ARG A O 1
ATOM 1004 N N . ASN A 1 123 ? 34.842 9.227 -42.263 1.00 78.38 123 ASN A N 1
ATOM 1005 C CA . ASN A 1 123 ? 35.041 10.287 -43.247 1.00 78.38 123 ASN A CA 1
ATOM 1006 C C . ASN A 1 123 ? 36.155 11.253 -42.811 1.00 78.38 123 ASN A C 1
ATOM 1008 O O . ASN A 1 123 ? 36.966 11.656 -43.639 1.00 78.38 123 ASN A O 1
ATOM 1012 N N . GLU A 1 124 ? 36.226 11.572 -41.518 1.00 72.25 124 GLU A N 1
ATOM 1013 C CA . GLU A 1 124 ? 37.233 12.462 -40.927 1.00 72.25 124 GLU A CA 1
ATOM 1014 C C . GLU A 1 124 ? 38.625 11.822 -40.896 1.00 72.25 124 GLU A C 1
ATOM 1016 O O . GLU A 1 124 ? 39.608 12.453 -41.268 1.00 72.25 124 GLU A O 1
ATOM 1021 N N . ASN A 1 125 ? 38.717 10.551 -40.493 1.00 61.66 125 ASN A N 1
ATOM 1022 C CA . ASN A 1 125 ? 40.002 9.892 -40.247 1.00 61.66 125 ASN A CA 1
ATOM 1023 C C . ASN A 1 125 ? 40.619 9.255 -41.510 1.00 61.66 125 ASN A C 1
ATOM 1025 O O . ASN A 1 125 ? 41.802 8.933 -41.531 1.00 61.66 125 ASN A O 1
ATOM 1029 N N . TRP A 1 126 ? 39.824 9.049 -42.568 1.00 56.25 126 TRP A N 1
ATOM 1030 C CA . TRP A 1 126 ? 40.273 8.425 -43.823 1.00 56.25 126 TRP A CA 1
ATOM 1031 C C . TRP A 1 126 ? 40.299 9.386 -45.016 1.00 56.25 126 TRP A C 1
ATOM 1033 O O . TRP A 1 126 ? 40.663 8.967 -46.113 1.00 56.25 126 TRP A O 1
ATOM 1043 N N . GLY A 1 127 ? 39.937 10.658 -44.819 1.00 57.03 127 GLY A N 1
ATOM 1044 C CA . GLY A 1 127 ? 40.040 11.691 -45.853 1.00 57.03 127 GLY A CA 1
ATOM 1045 C C . GLY A 1 127 ? 41.483 12.024 -46.258 1.00 57.03 127 GLY A C 1
ATOM 1046 O O . GLY A 1 127 ? 41.681 12.527 -47.359 1.00 57.03 127 GLY A O 1
ATOM 1047 N N . ASP A 1 128 ? 42.472 11.699 -45.413 1.00 55.59 128 ASP A N 1
ATOM 1048 C CA . ASP A 1 128 ? 43.876 12.119 -45.585 1.00 55.59 128 ASP A CA 1
ATOM 1049 C C . ASP A 1 128 ? 44.884 10.956 -45.747 1.00 55.59 128 ASP A C 1
ATOM 1051 O O . ASP A 1 128 ? 46.052 11.161 -46.068 1.00 55.59 128 ASP A O 1
ATOM 1055 N N . LEU A 1 129 ? 44.457 9.698 -45.579 1.00 47.12 129 LEU A N 1
ATOM 1056 C CA . LEU A 1 129 ? 45.346 8.535 -45.690 1.00 47.12 129 LEU A CA 1
ATOM 1057 C C . LEU A 1 129 ? 45.089 7.775 -46.991 1.00 47.12 129 LEU A C 1
ATOM 1059 O O . LEU A 1 129 ? 44.204 6.920 -47.097 1.00 47.12 129 LEU A O 1
ATOM 1063 N N . SER A 1 130 ? 45.902 8.090 -48.000 1.00 48.16 130 SER A N 1
ATOM 1064 C CA . SER A 1 130 ? 45.991 7.300 -49.225 1.00 48.16 130 SER A CA 1
ATOM 1065 C C . SER A 1 130 ? 46.440 5.862 -48.911 1.00 48.16 130 SER A C 1
ATOM 1067 O O . SER A 1 130 ? 47.558 5.595 -48.495 1.00 48.16 130 SER A O 1
ATOM 1069 N N . VAL A 1 131 ? 45.481 4.946 -49.052 1.00 49.38 131 VAL A N 1
ATOM 1070 C CA . VAL A 1 131 ? 45.583 3.526 -49.430 1.00 49.38 131 VAL A CA 1
ATOM 1071 C C . VAL A 1 131 ? 46.958 2.860 -49.243 1.00 49.38 131 VAL A C 1
ATOM 1073 O O . VAL A 1 131 ? 47.658 2.685 -50.226 1.00 49.38 131 VAL A O 1
ATOM 1076 N N . THR A 1 132 ? 47.276 2.359 -48.043 1.00 49.88 132 THR A N 1
ATOM 1077 C CA . THR A 1 132 ? 48.097 1.136 -47.842 1.00 49.88 132 THR A CA 1
ATOM 1078 C C . THR A 1 132 ? 48.151 0.742 -46.360 1.00 49.88 132 THR A C 1
ATOM 1080 O O . THR A 1 132 ? 49.204 0.827 -45.745 1.00 49.88 132 THR A O 1
ATOM 1083 N N . ASP A 1 133 ? 47.044 0.277 -45.769 1.00 47.47 133 ASP A N 1
ATOM 1084 C CA . ASP A 1 133 ? 47.117 -0.378 -44.452 1.00 47.47 133 ASP A CA 1
ATOM 1085 C C . ASP A 1 133 ? 46.351 -1.715 -44.422 1.00 47.47 133 ASP A C 1
ATOM 1087 O O . ASP A 1 133 ? 45.116 -1.731 -44.515 1.00 47.47 133 ASP A O 1
ATOM 1091 N N . PRO A 1 134 ? 47.056 -2.859 -44.275 1.00 48.00 134 PRO A N 1
ATOM 1092 C CA . PRO A 1 134 ? 46.468 -4.204 -44.192 1.00 48.00 134 PRO A CA 1
ATOM 1093 C C . PRO A 1 134 ? 45.453 -4.396 -43.052 1.00 48.00 134 PRO A C 1
ATOM 1095 O O . PRO A 1 134 ? 44.606 -5.288 -43.119 1.00 48.00 134 PRO A O 1
ATOM 1098 N N . CYS A 1 135 ? 45.466 -3.528 -42.036 1.00 51.94 135 CYS A N 1
ATOM 1099 C CA . CYS A 1 135 ? 44.502 -3.530 -40.929 1.00 51.94 135 CYS A CA 1
ATOM 1100 C C . CYS A 1 135 ? 43.061 -3.171 -41.351 1.00 51.94 135 CYS A C 1
ATOM 1102 O O . CYS A 1 135 ? 42.122 -3.342 -40.573 1.00 51.94 135 CYS A O 1
ATOM 1104 N N . ARG A 1 136 ? 42.842 -2.712 -42.592 1.00 49.00 136 ARG A N 1
ATOM 1105 C CA . ARG A 1 136 ? 41.509 -2.368 -43.122 1.00 49.00 136 ARG A CA 1
ATOM 1106 C C . ARG A 1 136 ? 40.572 -3.582 -43.266 1.00 49.00 136 ARG A C 1
ATOM 1108 O O . ARG A 1 136 ? 39.352 -3.420 -43.212 1.00 49.00 136 ARG A O 1
ATOM 1115 N N . TYR A 1 137 ? 41.119 -4.794 -43.402 1.00 49.09 137 TYR A N 1
ATOM 1116 C CA . TYR A 1 137 ? 40.333 -6.029 -43.555 1.00 49.09 137 TYR A CA 1
ATOM 1117 C C . TYR A 1 137 ? 39.866 -6.651 -42.225 1.00 49.09 137 TYR A C 1
ATOM 1119 O O . TYR A 1 137 ? 38.853 -7.346 -42.202 1.00 49.09 137 TYR A O 1
ATOM 1127 N N . SER A 1 138 ? 40.544 -6.393 -41.102 1.00 48.53 138 SER A N 1
ATOM 1128 C CA . SER A 1 138 ? 40.170 -6.978 -39.801 1.00 48.53 138 SER A CA 1
ATOM 1129 C C . SER A 1 138 ? 39.077 -6.182 -39.077 1.00 48.53 138 SER A C 1
ATOM 1131 O O . SER A 1 138 ? 38.188 -6.768 -38.460 1.00 48.53 138 SER A O 1
ATOM 1133 N N . VAL A 1 139 ? 39.078 -4.851 -39.202 1.00 48.72 139 VAL A N 1
ATOM 1134 C CA . VAL A 1 139 ? 38.091 -3.970 -38.544 1.00 48.72 139 VAL A CA 1
ATOM 1135 C C . VAL A 1 139 ? 36.721 -4.005 -39.241 1.00 48.72 139 VAL A C 1
ATOM 1137 O O . VAL A 1 139 ? 35.683 -3.856 -38.596 1.00 48.72 139 VAL A O 1
ATOM 1140 N N . THR A 1 140 ? 36.690 -4.242 -40.555 1.00 50.84 140 THR A N 1
ATOM 1141 C CA . THR A 1 140 ? 35.445 -4.377 -41.334 1.00 50.84 140 THR A CA 1
ATOM 1142 C C . THR A 1 140 ? 34.663 -5.638 -40.953 1.00 50.84 140 THR A C 1
ATOM 1144 O O . THR A 1 140 ? 33.456 -5.556 -40.737 1.00 50.84 140 THR A O 1
ATOM 1147 N N . SER A 1 141 ? 35.356 -6.758 -40.732 1.00 51.72 141 SER A N 1
ATOM 1148 C CA . SER A 1 141 ? 34.774 -8.026 -40.261 1.00 51.72 141 SER A CA 1
ATOM 1149 C C . SER A 1 141 ? 34.119 -7.924 -38.867 1.00 51.72 141 SER A C 1
ATOM 1151 O O . SER A 1 141 ? 33.009 -8.419 -38.649 1.00 51.72 141 SER A O 1
ATOM 1153 N N . TYR A 1 142 ? 34.751 -7.213 -37.924 1.00 45.94 142 TYR A N 1
ATOM 1154 C CA . TYR A 1 142 ? 34.221 -7.035 -36.561 1.00 45.94 142 TYR A CA 1
ATOM 1155 C C . TYR A 1 142 ? 33.000 -6.096 -36.499 1.00 45.94 142 TYR A C 1
ATOM 1157 O O . TYR A 1 142 ? 32.071 -6.314 -35.724 1.00 45.94 142 TYR A O 1
ATOM 1165 N N . ALA A 1 143 ? 32.953 -5.056 -37.336 1.00 49.75 143 ALA A N 1
ATOM 1166 C CA . ALA A 1 143 ? 31.832 -4.111 -37.357 1.00 49.75 143 ALA A CA 1
ATOM 1167 C C . ALA A 1 143 ? 30.551 -4.693 -37.991 1.00 49.75 143 ALA A C 1
ATOM 1169 O O . ALA A 1 143 ? 29.447 -4.245 -37.677 1.00 49.75 143 ALA A O 1
ATOM 1170 N N . GLU A 1 144 ? 30.677 -5.693 -38.867 1.00 53.78 144 GLU A N 1
ATOM 1171 C CA . GLU A 1 144 ? 29.544 -6.376 -39.511 1.00 53.78 144 GLU A CA 1
ATOM 1172 C C . GLU A 1 144 ? 28.960 -7.528 -38.676 1.00 53.78 144 GLU A C 1
ATOM 1174 O O . GLU A 1 144 ? 27.822 -7.948 -38.910 1.00 53.78 144 GLU A O 1
ATOM 1179 N N . THR A 1 145 ? 29.700 -8.016 -37.677 1.00 49.50 145 THR A N 1
ATOM 1180 C CA . THR A 1 145 ? 29.304 -9.134 -36.802 1.00 49.50 145 THR A CA 1
ATOM 1181 C C . THR A 1 145 ? 28.569 -8.682 -35.535 1.00 49.50 145 THR A C 1
ATOM 1183 O O . THR A 1 145 ? 27.568 -9.300 -35.166 1.00 49.50 145 THR A O 1
ATOM 1186 N N . ILE A 1 146 ? 28.938 -7.534 -34.952 1.00 52.09 146 ILE A N 1
ATOM 1187 C CA . ILE A 1 146 ? 28.241 -6.917 -33.800 1.00 52.09 146 ILE A CA 1
ATOM 1188 C C . ILE A 1 146 ? 26.716 -6.716 -34.022 1.00 52.09 146 ILE A C 1
ATOM 1190 O O . ILE A 1 146 ? 25.936 -6.973 -33.100 1.00 52.09 146 ILE A O 1
ATOM 1194 N N . PRO A 1 147 ? 26.219 -6.320 -35.215 1.00 52.81 147 PRO A N 1
ATOM 1195 C CA . PRO A 1 147 ? 24.785 -6.153 -35.462 1.00 52.81 147 PRO A CA 1
ATOM 1196 C C . PRO A 1 147 ? 23.962 -7.444 -35.358 1.00 52.81 147 PRO A C 1
ATOM 1198 O O . PRO A 1 147 ? 22.767 -7.367 -35.075 1.00 52.81 147 PRO A O 1
ATOM 1201 N N . LYS A 1 148 ? 24.558 -8.619 -35.611 1.00 48.88 148 LYS A N 1
ATOM 1202 C CA . LYS A 1 148 ? 23.833 -9.903 -35.623 1.00 48.88 148 LYS A CA 1
ATOM 1203 C C . LYS A 1 148 ? 23.705 -10.508 -34.224 1.00 48.88 148 LYS A C 1
ATOM 1205 O O . LYS A 1 148 ? 22.640 -11.022 -33.890 1.00 48.88 148 LYS A O 1
ATOM 1210 N N . GLU A 1 149 ? 24.735 -10.389 -33.388 1.00 45.56 149 GLU A N 1
ATOM 1211 C CA . GLU A 1 149 ? 24.727 -10.934 -32.020 1.00 45.56 149 GLU A CA 1
ATOM 1212 C C . GLU A 1 149 ? 23.786 -10.171 -31.075 1.00 45.56 149 GLU A C 1
ATOM 1214 O O . GLU A 1 149 ? 23.073 -10.785 -30.279 1.00 45.56 149 GLU A O 1
ATOM 1219 N N . ILE A 1 150 ? 23.700 -8.842 -31.205 1.00 48.62 150 ILE A N 1
ATOM 1220 C CA . ILE A 1 150 ? 22.838 -8.013 -30.345 1.00 48.62 150 ILE A CA 1
ATOM 1221 C C . ILE A 1 150 ? 21.346 -8.275 -30.620 1.00 48.62 150 ILE A C 1
ATOM 1223 O O . ILE A 1 150 ? 20.537 -8.294 -29.693 1.00 48.62 150 ILE A O 1
ATOM 1227 N N . VAL A 1 151 ? 20.970 -8.520 -31.881 1.00 45.88 151 VAL A N 1
ATOM 1228 C CA . VAL A 1 151 ? 19.577 -8.821 -32.260 1.00 45.88 151 VAL A CA 1
ATOM 1229 C C . VAL A 1 151 ? 19.181 -10.243 -31.850 1.00 45.88 151 VAL A C 1
ATOM 1231 O O . VAL A 1 151 ? 18.060 -10.447 -31.393 1.00 45.88 151 VAL A O 1
ATOM 1234 N N . HIS A 1 152 ? 20.089 -11.218 -31.953 1.00 41.53 152 HIS A N 1
ATOM 1235 C CA . HIS A 1 152 ? 19.797 -12.612 -31.599 1.00 41.53 152 HIS A CA 1
ATOM 1236 C C . HIS A 1 152 ? 19.684 -12.827 -30.076 1.00 41.53 152 HIS A C 1
ATOM 1238 O O . HIS A 1 152 ? 18.791 -13.538 -29.621 1.00 41.53 152 HIS A O 1
ATOM 1244 N N . SER A 1 153 ? 20.518 -12.150 -29.276 1.00 45.38 153 SER A N 1
ATOM 1245 C CA . SER A 1 153 ? 20.498 -12.236 -27.805 1.00 45.38 153 SER A CA 1
ATOM 1246 C C . SER A 1 153 ? 19.212 -11.661 -27.183 1.00 45.38 153 SER A C 1
ATOM 1248 O O . SER A 1 153 ? 18.648 -12.234 -26.250 1.00 45.38 153 SER A O 1
ATOM 1250 N N . ALA A 1 154 ? 18.666 -10.580 -27.754 1.00 43.09 154 ALA A N 1
ATOM 1251 C CA . ALA A 1 154 ? 17.428 -9.964 -27.267 1.00 43.09 154 ALA A CA 1
ATOM 1252 C C . ALA A 1 154 ? 16.164 -10.808 -27.540 1.00 43.09 154 ALA A C 1
ATOM 1254 O O . ALA A 1 154 ? 15.165 -10.661 -26.838 1.00 43.09 154 ALA A O 1
ATOM 1255 N N . CYS A 1 155 ? 16.197 -11.707 -28.529 1.00 41.19 155 CYS A N 1
ATOM 1256 C CA . CYS A 1 155 ? 15.066 -12.566 -28.886 1.00 41.19 155 CYS A CA 1
ATOM 1257 C C . CYS A 1 155 ? 14.957 -13.850 -28.043 1.00 41.19 155 CYS A C 1
ATOM 1259 O O . CYS A 1 155 ? 13.976 -14.575 -28.199 1.00 41.19 155 CYS A O 1
ATOM 1261 N N . HIS A 1 156 ? 15.940 -14.178 -27.194 1.00 36.41 156 HIS A N 1
ATOM 1262 C CA . HIS A 1 156 ? 16.013 -15.468 -26.481 1.00 36.41 156 HIS A CA 1
ATOM 1263 C C . HIS A 1 156 ? 16.047 -15.356 -24.949 1.00 36.41 156 HIS A C 1
ATOM 1265 O O . HIS A 1 156 ? 16.360 -16.333 -24.271 1.00 36.41 156 HIS A O 1
ATOM 1271 N N . ALA A 1 157 ? 15.677 -14.210 -24.370 1.00 35.97 157 ALA A N 1
ATOM 1272 C CA . ALA A 1 157 ? 15.495 -14.126 -22.922 1.00 35.97 157 ALA A CA 1
ATOM 1273 C C . ALA A 1 157 ? 14.310 -15.022 -22.488 1.00 35.97 157 ALA A C 1
ATOM 1275 O O . ALA A 1 157 ? 13.181 -14.775 -22.927 1.00 35.97 157 ALA A O 1
ATOM 1276 N N . PRO A 1 158 ? 14.518 -16.057 -21.650 1.00 38.81 158 PRO A N 1
ATOM 1277 C CA . PRO A 1 158 ? 13.426 -16.897 -21.186 1.00 38.81 158 PRO A CA 1
ATOM 1278 C C . PRO A 1 158 ? 12.491 -16.062 -20.311 1.00 38.81 158 PRO A C 1
ATOM 1280 O O . PRO A 1 158 ? 12.914 -15.400 -19.362 1.00 38.81 158 PRO A O 1
ATOM 1283 N N . SER A 1 159 ? 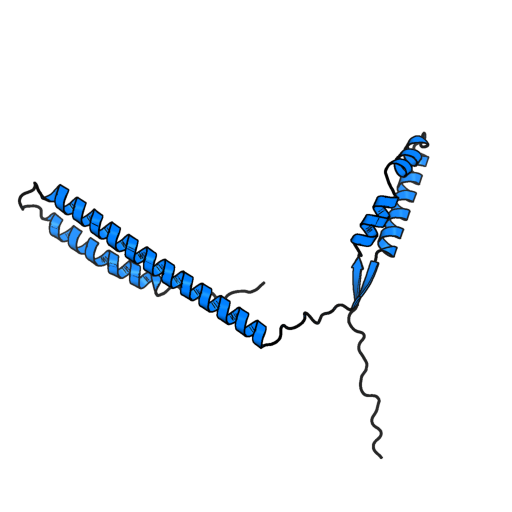11.201 -16.102 -20.636 1.00 47.66 159 SER A N 1
ATOM 1284 C CA . SER A 1 159 ? 10.124 -15.598 -19.791 1.00 47.66 159 SER A CA 1
ATOM 1285 C C . SER A 1 159 ? 10.202 -16.275 -18.422 1.00 47.66 159 SER A C 1
ATOM 1287 O O . SER A 1 159 ? 9.824 -17.439 -18.278 1.00 47.66 159 SER A O 1
ATOM 1289 N N . ALA A 1 160 ? 10.722 -15.563 -17.424 1.00 40.44 160 ALA A N 1
ATOM 1290 C CA . ALA A 1 160 ? 10.703 -16.020 -16.044 1.00 40.44 160 ALA A CA 1
ATOM 1291 C C . ALA A 1 160 ? 9.241 -16.157 -15.570 1.00 40.44 160 ALA A C 1
ATOM 1293 O O . ALA A 1 160 ? 8.430 -15.263 -15.841 1.00 40.44 160 ALA A O 1
ATOM 1294 N N . PRO A 1 161 ? 8.872 -17.242 -14.866 1.00 40.50 161 PRO A N 1
ATOM 1295 C CA . PRO A 1 161 ? 7.541 -17.366 -14.300 1.00 40.50 161 PRO A CA 1
ATOM 1296 C C . PRO A 1 161 ? 7.382 -16.349 -13.163 1.00 40.50 161 PRO A C 1
ATOM 1298 O O . PRO A 1 161 ? 8.161 -16.319 -12.211 1.00 40.50 161 PRO A O 1
ATOM 1301 N N . LEU A 1 162 ? 6.364 -15.498 -13.281 1.00 40.59 162 LEU A N 1
ATOM 1302 C CA . LEU A 1 162 ? 5.937 -14.567 -12.241 1.00 40.59 162 LEU A CA 1
ATOM 1303 C C . LEU A 1 162 ? 5.460 -15.356 -11.011 1.00 40.59 162 LEU A C 1
ATOM 1305 O O . LEU A 1 162 ? 4.336 -15.856 -10.986 1.00 40.59 162 LEU A O 1
ATOM 1309 N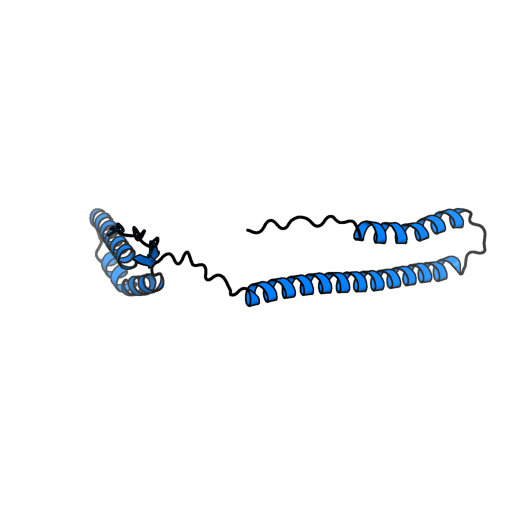 N . CYS A 1 163 ? 6.299 -15.437 -9.978 1.00 37.97 163 CYS A N 1
ATOM 1310 C CA . CYS A 1 163 ? 5.846 -15.729 -8.622 1.00 37.97 163 CYS A CA 1
ATOM 1311 C C . CYS A 1 163 ? 5.076 -14.509 -8.106 1.00 37.97 163 CYS A C 1
ATOM 1313 O O . CYS A 1 163 ? 5.651 -13.451 -7.857 1.00 37.97 163 CYS A O 1
ATOM 1315 N N . ILE A 1 164 ? 3.761 -14.665 -7.992 1.00 39.81 164 ILE A N 1
ATOM 1316 C CA . ILE A 1 164 ? 2.852 -13.686 -7.399 1.00 39.81 164 ILE A CA 1
ATOM 1317 C C . ILE A 1 164 ? 2.916 -13.855 -5.874 1.00 39.81 164 ILE A C 1
ATOM 1319 O O . ILE A 1 164 ? 2.646 -14.950 -5.378 1.00 39.81 164 ILE A O 1
ATOM 1323 N N . VAL A 1 165 ? 3.235 -12.779 -5.150 1.00 47.03 165 VAL A N 1
ATOM 1324 C CA . VAL A 1 165 ? 2.913 -12.596 -3.721 1.00 47.03 165 VAL A CA 1
ATOM 1325 C C . VAL A 1 165 ? 2.013 -11.377 -3.597 1.00 47.03 165 VAL A C 1
ATOM 1327 O O . VAL A 1 165 ? 2.336 -10.356 -4.245 1.00 47.03 165 VAL A O 1
#

pLDDT: mean 70.9, std 18.41, range [35.97, 96.5]

Secondary structure (DSSP, 8-state):
--PPP-----PPPPEEEEE-HHHHHHHHHTTTHHHHHHHHHS--SHHHHHHHHHHHHHHHHHHHHHHEEEEE---------HHHHHHHHHHHHHHHHHHHHHHHHHHHHHHHHHHHHHHHHHHHHHSS--S--TTHHHHHHHHHHHHHHHHHHHT----------

Radius of gyration: 37.7 Å; chains: 1; bounding box: 90×60×97 Å

Foldseek 3Di:
DDDDDDPDPPDPQDWDKDFQVVQLVVVVVVCDPVVVVVLVVPDPDPVSVVVSVVVVVVVNVVSRVVRIDIDRPCPCPVPPPPVVVVVVVVVVVVVVVVVVVVVVVVVVVVVVVVVVVVVVCCCVVVVPDPDDDPCVVVVVVVVVVVVVVVVVVVVDDDDDDDPDD